Protein AF-A0A1M6L0R0-F1 (afdb_monomer_lite)

Organism: NCBI:txid1121298

Secondary structure (DSSP, 8-state):
-EEEEEE-SS-EE-TTT-PEEPTTSEEEEEEEETTEEEEEEE-HHHHHHHHHHHHHHHH--

Sequence (61 aa):
MKIIVSEFGWRDKCCGCCRDIQGTEKVYMLTNIVGISGSIHLCEECIDEISKSKKLESIKN

Foldseek 3Di:
DDKDKDQAQDFDAQPPPRDIDHSRFIWIWDPDDPPDDDIGTHGPVVVVVVVVVVVVVVVVD

Structure (mmCIF, N/CA/C/O backbone):
data_AF-A0A1M6L0R0-F1
#
_entry.id   AF-A0A1M6L0R0-F1
#
loop_
_atom_site.group_PDB
_atom_site.id
_atom_site.type_symbol
_atom_site.label_atom_id
_atom_site.label_alt_id
_atom_site.label_comp_id
_atom_site.label_asym_id
_atom_site.label_entity_id
_atom_site.label_seq_id
_atom_site.pdbx_PDB_ins_code
_atom_site.Cartn_x
_atom_site.Cartn_y
_atom_site.Cartn_z
_atom_site.occupancy
_atom_site.B_iso_or_equiv
_atom_site.auth_seq_id
_atom_site.auth_comp_id
_atom_site.auth_asym_id
_atom_site.auth_atom_id
_atom_site.pdbx_PDB_model_num
ATOM 1 N N . MET A 1 1 ? -5.226 10.649 -0.721 1.00 62.59 1 MET A N 1
ATOM 2 C CA . MET A 1 1 ? -4.575 9.325 -0.829 1.00 62.59 1 MET A CA 1
ATOM 3 C C . MET A 1 1 ? -5.654 8.261 -0.858 1.00 62.59 1 MET A C 1
ATOM 5 O O . MET A 1 1 ? -6.411 8.175 0.103 1.00 62.59 1 MET A O 1
ATOM 9 N N . LYS A 1 2 ? -5.759 7.503 -1.953 1.00 66.50 2 LYS A N 1
ATOM 10 C CA . LYS A 1 2 ? -6.691 6.375 -2.064 1.00 66.50 2 LYS A CA 1
ATOM 11 C C . LYS A 1 2 ? -5.874 5.085 -2.029 1.00 66.50 2 LYS A C 1
ATOM 13 O O . LYS A 1 2 ? -4.985 4.904 -2.860 1.00 66.50 2 LYS A O 1
ATOM 18 N N . ILE A 1 3 ? -6.154 4.231 -1.047 1.00 67.06 3 ILE A N 1
ATOM 19 C CA . ILE A 1 3 ? -5.556 2.896 -0.944 1.00 67.06 3 ILE A CA 1
ATOM 20 C C . ILE A 1 3 ? -6.493 1.944 -1.683 1.00 67.06 3 ILE A C 1
ATOM 22 O O . ILE A 1 3 ? -7.678 1.877 -1.358 1.00 67.06 3 ILE A O 1
ATOM 26 N N . ILE A 1 4 ? -5.978 1.256 -2.695 1.00 71.81 4 ILE A N 1
ATOM 27 C CA . ILE A 1 4 ? -6.686 0.183 -3.391 1.00 71.81 4 ILE A CA 1
ATOM 28 C C . ILE A 1 4 ? -6.014 -1.122 -2.971 1.00 71.81 4 ILE A C 1
ATOM 30 O O . ILE A 1 4 ? -4.791 -1.234 -3.034 1.00 71.81 4 ILE A O 1
ATOM 34 N N . VAL A 1 5 ? -6.807 -2.083 -2.503 1.00 65.56 5 VAL A N 1
ATOM 35 C CA . VAL A 1 5 ? -6.323 -3.417 -2.135 1.00 65.56 5 VAL A CA 1
ATOM 36 C C . VAL A 1 5 ? -6.624 -4.347 -3.297 1.00 65.56 5 VAL A C 1
ATOM 38 O O . VAL A 1 5 ? -7.783 -4.450 -3.700 1.00 65.56 5 VAL A O 1
ATOM 41 N N . SER A 1 6 ? -5.593 -4.999 -3.826 1.00 65.88 6 SER A N 1
ATOM 42 C CA . SER A 1 6 ? -5.720 -5.939 -4.935 1.00 65.88 6 SER A CA 1
ATOM 43 C C . SER A 1 6 ? -4.889 -7.188 -4.651 1.00 65.88 6 SER A C 1
ATOM 45 O O . SER A 1 6 ? -3.742 -7.104 -4.216 1.00 65.88 6 SER A O 1
ATOM 47 N N . GLU A 1 7 ? -5.459 -8.360 -4.915 1.00 60.50 7 GLU A N 1
ATOM 48 C CA . GLU A 1 7 ? -4.733 -9.632 -4.896 1.00 60.50 7 GLU A CA 1
ATOM 49 C C . GLU A 1 7 ? -4.146 -9.856 -6.294 1.00 60.50 7 GLU A C 1
ATOM 51 O O . GLU A 1 7 ? -4.870 -10.159 -7.243 1.00 60.50 7 GLU A O 1
ATOM 56 N N . PHE A 1 8 ? -2.841 -9.626 -6.453 1.00 58.06 8 PHE A N 1
ATOM 57 C CA . PHE A 1 8 ? -2.155 -9.831 -7.728 1.00 58.06 8 PHE A CA 1
ATOM 58 C C . PHE A 1 8 ? -1.428 -11.179 -7.725 1.00 58.06 8 PHE A C 1
ATOM 60 O O . PHE A 1 8 ? -0.535 -11.408 -6.921 1.00 58.06 8 PHE A O 1
ATOM 67 N N . GLY A 1 9 ? -1.763 -12.049 -8.683 1.00 48.16 9 GLY A N 1
ATOM 68 C CA . GLY A 1 9 ? -1.144 -13.371 -8.870 1.00 48.16 9 GLY A CA 1
ATOM 69 C C . GLY A 1 9 ? 0.269 -13.376 -9.480 1.00 48.16 9 GLY A C 1
ATOM 70 O O . GLY A 1 9 ? 0.674 -14.388 -10.047 1.00 48.16 9 GLY A O 1
ATOM 71 N N . TRP A 1 10 ? 1.003 -12.261 -9.436 1.00 58.69 1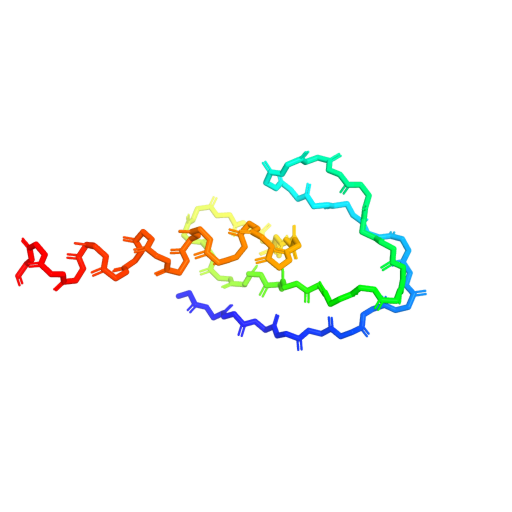0 TRP A N 1
ATOM 72 C CA . TRP A 1 10 ? 2.308 -12.080 -10.094 1.00 58.69 10 TRP A CA 1
ATOM 73 C C . TRP A 1 10 ? 3.337 -11.570 -9.073 1.00 58.69 10 TRP A C 1
ATOM 75 O O . TRP A 1 10 ? 2.957 -10.929 -8.098 1.00 58.69 10 TRP A O 1
ATOM 85 N N . ARG A 1 11 ? 4.634 -11.876 -9.265 1.00 59.19 11 ARG A N 1
ATOM 86 C CA . ARG A 1 11 ? 5.708 -11.375 -8.383 1.00 59.19 11 ARG A CA 1
ATOM 87 C C . ARG A 1 11 ? 5.775 -9.855 -8.502 1.00 59.19 11 ARG A C 1
ATOM 89 O O . ARG A 1 11 ? 6.149 -9.352 -9.559 1.00 59.19 11 ARG A O 1
ATOM 96 N N . ASP A 1 12 ? 5.430 -9.158 -7.431 1.00 72.69 12 ASP A N 1
ATOM 97 C CA . ASP A 1 12 ? 5.582 -7.707 -7.327 1.00 72.69 12 ASP A CA 1
ATOM 98 C C . ASP A 1 12 ? 6.704 -7.383 -6.331 1.00 72.69 12 ASP A C 1
ATOM 100 O O . ASP A 1 12 ? 7.159 -8.263 -5.602 1.00 72.69 12 ASP A O 1
ATOM 104 N N . LYS A 1 13 ? 7.193 -6.142 -6.289 1.00 85.19 13 LYS A N 1
ATOM 105 C CA . LYS A 1 13 ? 8.252 -5.745 -5.347 1.00 85.19 13 LYS A CA 1
ATOM 106 C C . LYS A 1 13 ? 7.753 -4.608 -4.477 1.00 85.19 13 LYS A C 1
ATOM 108 O O . LYS A 1 13 ? 7.390 -3.547 -4.975 1.00 85.19 13 LYS A O 1
ATOM 113 N N . CYS A 1 14 ? 7.778 -4.810 -3.163 1.00 87.56 14 CYS A N 1
ATOM 114 C CA . CYS A 1 14 ? 7.383 -3.779 -2.217 1.00 87.56 14 CYS A CA 1
ATOM 115 C C . CYS A 1 14 ? 8.340 -2.587 -2.317 1.00 87.56 14 CYS A C 1
ATOM 117 O O . CYS A 1 14 ? 9.545 -2.730 -2.111 1.00 87.56 14 CYS A O 1
ATOM 119 N N . CYS A 1 15 ? 7.803 -1.396 -2.575 1.00 85.88 15 CYS A N 1
ATOM 120 C CA . CYS A 1 15 ? 8.596 -0.172 -2.657 1.00 85.88 15 CYS A CA 1
ATOM 121 C C . CYS A 1 15 ? 9.186 0.244 -1.295 1.00 85.88 15 CYS A C 1
ATOM 123 O O . CYS A 1 15 ? 10.279 0.797 -1.248 1.00 85.88 15 CYS A O 1
ATOM 125 N N . GLY A 1 16 ? 8.492 -0.051 -0.187 1.00 84.75 16 GLY A N 1
ATOM 126 C CA . GLY A 1 16 ? 8.893 0.382 1.156 1.00 84.75 16 GLY A CA 1
ATOM 127 C C . GLY A 1 16 ? 10.060 -0.405 1.758 1.00 84.75 16 GLY A C 1
ATOM 128 O O . GLY A 1 16 ? 10.926 0.181 2.398 1.00 84.75 16 GLY A O 1
ATOM 129 N N . CYS A 1 17 ? 10.103 -1.722 1.547 1.00 88.19 17 CYS A N 1
ATOM 130 C CA . CYS A 1 17 ? 11.131 -2.599 2.125 1.00 88.19 17 CYS A CA 1
ATOM 131 C C . CYS A 1 17 ? 11.950 -3.365 1.079 1.00 88.19 17 CYS A C 1
ATOM 133 O O . CYS A 1 17 ? 12.770 -4.206 1.437 1.00 88.19 17 CYS A O 1
ATOM 135 N N . CYS A 1 18 ? 11.739 -3.090 -0.213 1.00 87.19 18 CYS A N 1
ATOM 136 C CA . CYS A 1 18 ? 12.431 -3.733 -1.330 1.00 87.19 18 CYS A CA 1
ATOM 137 C C . CYS A 1 18 ? 12.330 -5.270 -1.349 1.00 87.19 18 CYS A C 1
ATOM 139 O O . CYS A 1 18 ? 13.123 -5.907 -2.046 1.00 87.19 18 CYS A O 1
ATOM 141 N N . ARG A 1 19 ? 11.369 -5.865 -0.627 1.00 87.75 19 ARG A N 1
ATOM 142 C CA . ARG A 1 19 ? 11.123 -7.313 -0.636 1.00 87.75 19 ARG A CA 1
ATOM 143 C C . ARG A 1 19 ? 10.242 -7.719 -1.807 1.00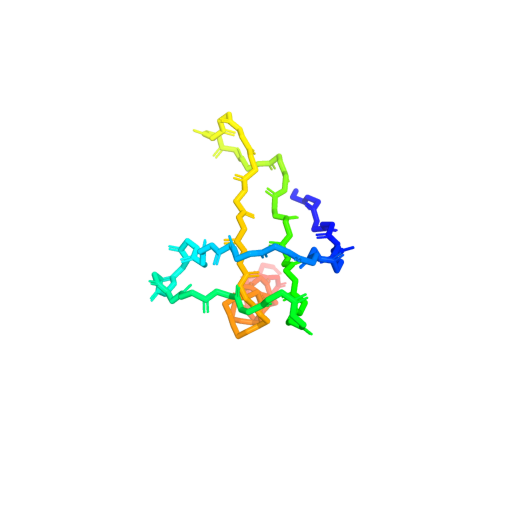 87.75 19 ARG A C 1
ATOM 145 O O . ARG A 1 19 ? 9.332 -6.975 -2.178 1.00 87.75 19 ARG A O 1
ATOM 152 N N . ASP A 1 20 ? 10.492 -8.901 -2.353 1.00 86.19 20 ASP A N 1
ATOM 153 C CA . ASP A 1 20 ? 9.557 -9.546 -3.268 1.00 86.19 20 ASP A CA 1
ATOM 154 C C . ASP A 1 20 ? 8.249 -9.858 -2.531 1.00 86.19 20 ASP A C 1
ATOM 156 O O . ASP A 1 20 ? 8.250 -10.356 -1.403 1.00 86.19 20 ASP A O 1
ATOM 160 N N . ILE A 1 21 ? 7.139 -9.535 -3.182 1.00 83.62 21 ILE A N 1
ATOM 161 C CA . ILE A 1 21 ? 5.787 -9.887 -2.778 1.00 83.62 21 ILE A CA 1
ATOM 162 C C . ILE A 1 21 ? 5.410 -11.126 -3.584 1.00 83.62 21 ILE A C 1
ATOM 164 O O . ILE A 1 21 ? 5.389 -11.108 -4.820 1.00 83.62 21 ILE A O 1
ATOM 168 N N . GLN A 1 22 ? 5.164 -12.233 -2.890 1.00 81.31 22 GLN A N 1
ATOM 169 C CA . GLN A 1 22 ? 4.742 -13.467 -3.537 1.00 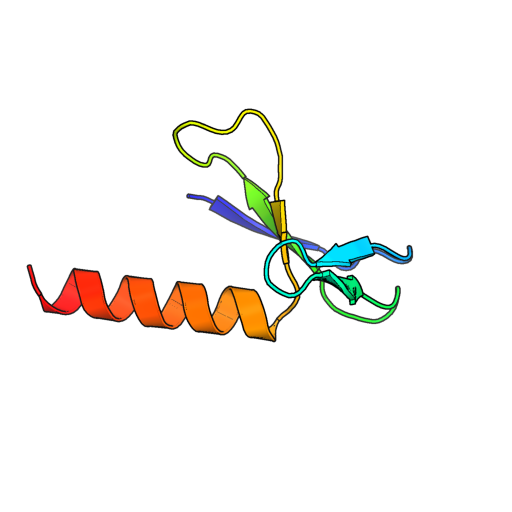81.31 22 GLN A CA 1
ATOM 170 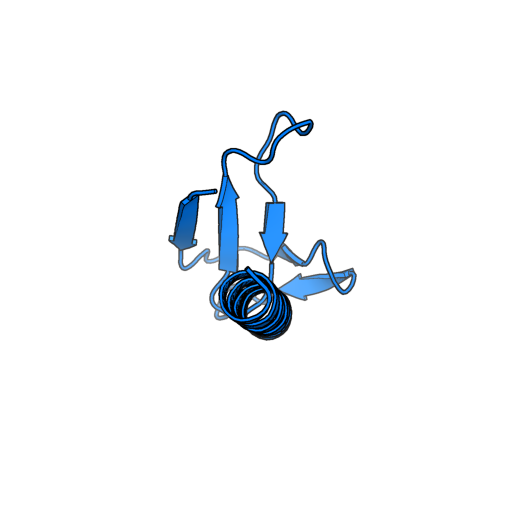C C . GLN A 1 22 ? 3.340 -13.291 -4.129 1.00 81.31 22 GLN A C 1
ATOM 172 O O . GLN A 1 22 ? 2.510 -12.588 -3.569 1.00 81.31 22 GLN A O 1
ATOM 177 N N . GLY A 1 23 ? 3.039 -13.970 -5.240 1.00 74.88 23 GLY A N 1
ATOM 178 C CA . GLY A 1 23 ? 1.740 -13.836 -5.924 1.00 74.88 23 GLY A CA 1
ATOM 179 C C . GLY A 1 23 ? 0.523 -14.317 -5.115 1.00 74.88 23 GLY A C 1
ATOM 180 O O . GLY A 1 23 ? -0.608 -14.196 -5.570 1.00 74.88 23 GLY A O 1
ATOM 181 N N . THR A 1 24 ? 0.738 -14.899 -3.935 1.00 76.25 24 THR A N 1
ATOM 182 C CA . THR A 1 24 ? -0.307 -15.266 -2.967 1.00 76.25 24 THR A CA 1
ATOM 183 C C . THR A 1 24 ? -0.478 -14.231 -1.853 1.00 76.25 24 THR A C 1
ATOM 185 O O . THR A 1 24 ? -1.371 -14.371 -1.023 1.00 76.25 24 THR A O 1
ATOM 188 N N . GLU A 1 25 ? 0.395 -13.226 -1.779 1.00 78.44 25 GLU A N 1
ATOM 189 C CA . GLU A 1 25 ? 0.323 -12.152 -0.794 1.00 78.44 25 GLU A CA 1
ATOM 190 C C . GLU A 1 25 ? -0.553 -11.000 -1.304 1.00 78.44 25 GLU A C 1
ATOM 192 O O . GLU A 1 25 ? -0.613 -10.693 -2.497 1.00 78.44 25 GLU A O 1
ATOM 197 N N . LYS A 1 26 ? -1.223 -10.315 -0.373 1.00 80.50 26 LYS A N 1
ATOM 198 C CA . LYS A 1 26 ? -1.977 -9.098 -0.682 1.00 80.50 26 LYS A CA 1
ATOM 199 C C . LYS A 1 26 ? -1.015 -7.965 -1.025 1.00 80.50 26 LYS A C 1
ATOM 201 O O . LYS A 1 26 ? -0.101 -7.665 -0.254 1.00 80.50 26 LYS A O 1
ATOM 206 N N . VAL A 1 27 ? -1.275 -7.285 -2.139 1.00 83.50 27 VAL A N 1
ATOM 207 C CA . VAL A 1 27 ? -0.537 -6.088 -2.544 1.00 83.50 27 VAL A CA 1
ATOM 208 C C . VAL A 1 27 ? -1.428 -4.868 -2.335 1.00 83.50 27 VAL A C 1
ATOM 210 O O . VAL A 1 27 ? -2.581 -4.807 -2.768 1.00 83.50 27 VAL A O 1
ATOM 213 N N . TYR A 1 28 ? -0.873 -3.860 -1.676 1.00 83.94 28 TYR A N 1
ATOM 214 C CA . TYR A 1 28 ? -1.544 -2.595 -1.425 1.00 83.94 28 TYR A CA 1
ATOM 215 C C . TYR A 1 28 ? -1.030 -1.564 -2.409 1.00 83.94 28 TYR A C 1
ATOM 217 O O . TYR A 1 28 ? 0.158 -1.242 -2.429 1.00 83.94 28 TYR A O 1
ATOM 225 N N . MET A 1 29 ? -1.936 -1.032 -3.222 1.00 82.94 29 MET A N 1
ATOM 226 C CA . MET A 1 29 ? -1.610 -0.025 -4.212 1.00 82.94 29 MET A CA 1
ATOM 227 C C . MET A 1 29 ? -2.020 1.354 -3.709 1.00 82.94 29 MET A C 1
ATOM 229 O O . MET A 1 29 ? -3.203 1.674 -3.547 1.00 82.94 29 MET A O 1
ATOM 233 N N . LEU A 1 30 ? -1.021 2.197 -3.483 1.00 81.19 30 LEU A N 1
ATOM 234 C CA . LEU A 1 30 ? -1.224 3.610 -3.223 1.00 81.19 30 LEU A CA 1
ATOM 235 C C . LEU A 1 30 ? -1.342 4.340 -4.551 1.00 81.19 30 LEU A C 1
ATOM 237 O O . LEU A 1 30 ? -0.420 4.339 -5.364 1.00 81.19 30 LEU A O 1
ATOM 241 N N . THR A 1 31 ? -2.487 4.986 -4.748 1.00 73.12 31 THR A N 1
ATOM 242 C CA . THR A 1 31 ? -2.727 5.861 -5.895 1.00 73.12 31 THR A CA 1
ATOM 243 C C . THR A 1 31 ? -2.928 7.292 -5.419 1.00 73.12 31 THR A C 1
ATOM 245 O O . THR A 1 31 ? -3.442 7.537 -4.317 1.00 73.12 31 THR A O 1
ATOM 248 N N . ASN A 1 32 ? -2.553 8.246 -6.277 1.00 68.44 32 ASN A N 1
ATOM 249 C CA . ASN A 1 32 ? -2.761 9.673 -6.041 1.00 68.44 32 ASN A CA 1
ATOM 250 C C . ASN A 1 32 ? -1.928 10.189 -4.848 1.00 68.44 32 ASN A C 1
ATOM 252 O O . ASN A 1 32 ? -2.453 10.644 -3.823 1.00 68.44 32 ASN A O 1
ATOM 256 N N . ILE A 1 33 ? -0.608 10.026 -4.976 1.00 69.06 33 ILE A N 1
ATOM 257 C CA . ILE A 1 33 ? 0.401 10.544 -4.052 1.00 69.06 33 ILE A CA 1
ATOM 258 C C . ILE A 1 33 ? 0.866 11.892 -4.602 1.00 69.06 33 ILE A C 1
ATOM 260 O O . ILE A 1 33 ? 1.300 11.984 -5.748 1.00 69.06 33 ILE A O 1
ATOM 264 N N . VAL A 1 34 ? 0.753 12.946 -3.794 1.00 71.19 34 VAL A N 1
ATOM 265 C CA . VAL A 1 34 ? 1.170 14.296 -4.192 1.00 71.19 34 VAL A CA 1
ATOM 266 C C . VAL A 1 34 ? 2.657 14.271 -4.550 1.00 71.19 34 VAL A C 1
ATOM 268 O O . VAL A 1 34 ? 3.479 13.855 -3.740 1.00 71.19 34 VAL A O 1
ATOM 271 N N . GLY A 1 35 ? 2.989 14.692 -5.772 1.00 70.00 35 GLY A N 1
ATOM 272 C CA . GLY A 1 35 ? 4.367 14.722 -6.271 1.00 70.00 35 GLY A CA 1
ATOM 273 C C . GLY A 1 35 ? 4.852 13.444 -6.963 1.00 70.00 35 GLY A C 1
ATOM 274 O O . GLY A 1 35 ? 5.973 13.438 -7.461 1.00 70.00 35 GLY A O 1
ATOM 275 N N . ILE A 1 36 ? 4.033 12.388 -7.058 1.00 70.25 36 ILE A N 1
ATOM 276 C CA . ILE A 1 36 ? 4.379 11.164 -7.797 1.00 70.25 36 ILE A CA 1
ATOM 277 C C . ILE A 1 36 ? 3.306 10.883 -8.849 1.00 70.25 36 ILE A C 1
ATOM 279 O O . ILE A 1 36 ? 2.135 10.680 -8.532 1.00 70.25 36 ILE A O 1
ATOM 283 N N . SER A 1 37 ? 3.721 10.828 -10.116 1.00 69.25 37 SER A N 1
ATOM 284 C CA . SER A 1 37 ? 2.883 10.290 -11.190 1.00 69.25 37 SER A CA 1
ATOM 285 C C . SER A 1 37 ? 3.063 8.776 -11.244 1.00 69.25 37 SER A C 1
ATOM 287 O O . SER A 1 37 ? 4.067 8.295 -11.760 1.00 69.25 37 SER A O 1
ATOM 289 N N . GLY A 1 38 ? 2.118 8.025 -10.674 1.00 74.12 38 GLY A N 1
ATOM 290 C CA . GLY A 1 38 ? 2.135 6.561 -10.705 1.00 74.12 38 GLY A CA 1
ATOM 291 C C . GLY A 1 38 ? 1.399 5.905 -9.539 1.00 74.12 38 GLY A C 1
ATOM 292 O O . GLY A 1 38 ? 0.756 6.571 -8.721 1.00 74.12 38 GLY A O 1
ATOM 293 N N . SER A 1 39 ? 1.500 4.580 -9.481 1.00 77.44 39 SER A N 1
ATOM 294 C CA . SER A 1 39 ? 1.098 3.760 -8.342 1.00 77.44 39 SER A CA 1
ATOM 295 C C . SER A 1 39 ? 2.326 3.272 -7.576 1.00 77.44 39 SER A C 1
ATOM 297 O O . SER A 1 39 ? 3.365 2.988 -8.167 1.00 77.44 39 SER A O 1
ATOM 299 N N . ILE A 1 40 ? 2.202 3.166 -6.253 1.00 82.25 40 ILE A N 1
ATOM 300 C CA . ILE A 1 40 ? 3.205 2.512 -5.405 1.00 82.25 40 ILE A CA 1
ATOM 301 C C . ILE A 1 40 ? 2.610 1.217 -4.871 1.00 82.25 40 ILE A C 1
ATOM 303 O O . ILE A 1 40 ? 1.536 1.243 -4.269 1.00 82.25 40 ILE A O 1
ATOM 307 N N . HIS A 1 41 ? 3.321 0.108 -5.061 1.00 85.12 41 HIS A N 1
ATOM 308 C CA . HIS A 1 41 ? 2.965 -1.190 -4.495 1.00 85.12 41 HIS A CA 1
ATOM 309 C C . HIS A 1 41 ? 3.688 -1.420 -3.169 1.00 85.12 41 HIS A C 1
ATOM 311 O O . HIS A 1 41 ? 4.901 -1.221 -3.051 1.00 85.12 41 HIS A O 1
ATOM 317 N N . LEU A 1 42 ? 2.930 -1.836 -2.159 1.00 86.56 42 LEU A N 1
ATOM 318 C CA . LEU A 1 42 ? 3.409 -2.109 -0.812 1.00 86.56 42 LEU A CA 1
ATOM 319 C C . LEU A 1 42 ? 2.888 -3.454 -0.315 1.00 86.56 42 LEU A C 1
ATOM 321 O O . LEU A 1 42 ? 1.777 -3.867 -0.647 1.00 86.56 42 LEU A O 1
ATOM 325 N N . CYS A 1 43 ? 3.682 -4.109 0.526 1.00 88.38 43 CYS A N 1
ATOM 326 C CA . CYS A 1 43 ? 3.231 -5.249 1.311 1.00 88.38 43 CYS A CA 1
ATOM 327 C C . CYS A 1 43 ? 2.388 -4.794 2.516 1.00 88.38 43 CYS A C 1
ATOM 329 O O . CYS A 1 43 ? 2.389 -3.614 2.883 1.00 88.38 43 CYS A O 1
ATOM 331 N N . GLU A 1 44 ? 1.706 -5.749 3.154 1.00 85.12 44 GLU A N 1
ATOM 332 C CA . GLU A 1 44 ? 0.832 -5.505 4.311 1.00 85.12 44 GLU A CA 1
ATOM 333 C C . GLU A 1 44 ? 1.555 -4.784 5.464 1.00 85.12 44 GLU A C 1
ATOM 335 O O . GLU A 1 44 ? 1.051 -3.809 6.014 1.00 85.12 44 GLU A O 1
ATOM 340 N N . GLU A 1 45 ? 2.787 -5.185 5.772 1.00 87.19 45 GLU A N 1
ATOM 341 C CA . GLU A 1 45 ? 3.573 -4.561 6.845 1.00 87.19 45 GLU A CA 1
ATOM 342 C C . GLU A 1 45 ? 3.857 -3.075 6.578 1.00 87.19 45 GLU A C 1
ATOM 344 O O . GLU A 1 45 ? 3.704 -2.233 7.460 1.00 87.19 45 GLU A O 1
ATOM 349 N N . CYS A 1 46 ? 4.230 -2.720 5.343 1.00 86.44 46 CYS A N 1
ATOM 350 C CA . CYS A 1 46 ? 4.538 -1.333 5.003 1.00 86.44 46 CYS A CA 1
ATOM 351 C C . CYS A 1 46 ? 3.287 -0.449 4.987 1.00 86.44 46 CYS A C 1
ATOM 353 O O . CYS A 1 46 ? 3.368 0.722 5.361 1.00 86.44 46 CYS A O 1
ATOM 355 N N . ILE A 1 47 ? 2.130 -0.971 4.560 1.00 84.06 47 ILE A N 1
ATOM 356 C CA . ILE A 1 47 ? 0.887 -0.191 4.604 1.00 84.06 47 ILE A CA 1
ATOM 357 C C . ILE A 1 47 ? 0.389 -0.008 6.043 1.00 84.06 47 ILE A C 1
ATOM 359 O O . ILE A 1 47 ? -0.155 1.052 6.360 1.00 84.06 47 ILE A O 1
ATOM 363 N N . ASP A 1 48 ? 0.605 -0.993 6.919 1.00 85.94 48 ASP A N 1
ATOM 364 C CA . ASP A 1 48 ? 0.226 -0.916 8.330 1.00 85.94 48 ASP A CA 1
ATOM 365 C C . ASP A 1 48 ? 1.010 0.187 9.056 1.00 85.94 48 ASP A C 1
ATOM 367 O O . ASP A 1 48 ? 0.420 1.024 9.744 1.00 85.94 48 ASP A O 1
ATOM 371 N N . GLU A 1 49 ? 2.316 0.292 8.799 1.00 83.94 49 GLU A N 1
ATOM 372 C CA . GLU A 1 49 ? 3.151 1.380 9.324 1.00 83.94 49 GLU A CA 1
ATOM 373 C C . GLU A 1 49 ? 2.678 2.762 8.838 1.00 83.94 49 GLU A C 1
ATOM 375 O O . GLU A 1 49 ? 2.507 3.681 9.643 1.00 83.94 49 GLU A O 1
ATOM 380 N N . ILE A 1 50 ? 2.354 2.914 7.547 1.00 79.81 50 ILE A N 1
ATOM 381 C CA . ILE A 1 50 ? 1.807 4.175 7.005 1.00 79.81 50 ILE A CA 1
ATOM 382 C C . ILE A 1 50 ? 0.452 4.514 7.647 1.00 79.81 50 ILE A C 1
ATOM 384 O O . ILE A 1 50 ? 0.167 5.680 7.946 1.00 79.81 50 ILE A O 1
ATOM 388 N N . SER A 1 51 ? -0.395 3.505 7.864 1.00 77.44 51 SER A N 1
ATOM 389 C CA . SER A 1 51 ? -1.699 3.653 8.516 1.00 77.44 51 SER A CA 1
ATOM 390 C C . SER A 1 51 ? -1.551 4.150 9.960 1.00 77.44 51 SER A C 1
ATOM 392 O O . SER A 1 51 ? -2.237 5.095 10.370 1.00 77.44 51 SER A O 1
ATOM 394 N N . LYS A 1 52 ? -0.595 3.592 10.715 1.00 77.75 52 LYS A N 1
ATOM 395 C CA . LYS A 1 52 ? -0.251 4.050 12.070 1.00 77.75 52 LYS A CA 1
ATOM 396 C C . LYS A 1 52 ? 0.274 5.484 12.074 1.00 77.75 52 LYS A C 1
ATOM 398 O O . LYS A 1 52 ? -0.194 6.289 12.881 1.00 77.75 52 LYS A O 1
ATOM 403 N N . SER A 1 53 ? 1.184 5.835 11.163 1.00 71.31 53 SER A N 1
ATOM 404 C CA . SER A 1 53 ? 1.721 7.200 11.072 1.00 71.31 53 SER A CA 1
ATOM 405 C C . SER A 1 53 ? 0.630 8.236 10.784 1.00 71.31 53 SER A C 1
ATOM 407 O O . SER A 1 53 ? 0.610 9.289 11.417 1.00 71.31 53 SER A O 1
ATOM 409 N N . LYS A 1 54 ? -0.340 7.924 9.912 1.00 64.50 54 LYS A N 1
ATOM 410 C CA . LYS A 1 54 ? -1.489 8.810 9.642 1.00 64.50 54 LYS A CA 1
ATOM 411 C C . LYS A 1 54 ? -2.387 9.024 10.856 1.00 64.50 54 LYS A C 1
ATOM 413 O O . LYS A 1 54 ? -2.841 10.143 11.081 1.00 64.50 54 LYS A O 1
ATOM 418 N N . LYS A 1 55 ? -2.634 7.977 11.649 1.00 59.34 55 LYS A N 1
ATOM 419 C CA . LYS A 1 55 ? -3.376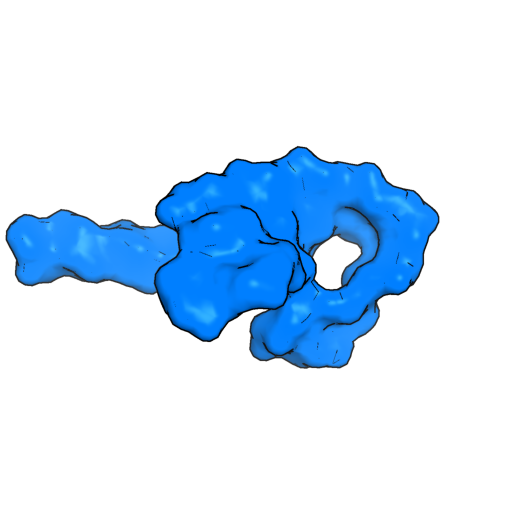 8.113 12.913 1.00 59.34 55 LYS A CA 1
ATOM 420 C C . LYS A 1 55 ? -2.667 9.056 13.884 1.00 59.34 55 LYS A C 1
ATOM 422 O O . LYS A 1 55 ? -3.338 9.810 14.575 1.00 59.34 55 LYS A O 1
ATOM 427 N N . LEU A 1 56 ? -1.335 9.039 13.915 1.00 49.22 56 LEU A N 1
ATOM 428 C CA . LEU A 1 56 ? -0.551 9.886 14.812 1.00 49.22 56 LEU A CA 1
ATOM 429 C C . LEU A 1 56 ? -0.612 11.376 14.431 1.00 49.22 56 LEU A C 1
ATOM 431 O O . LEU A 1 56 ? -0.666 12.223 15.320 1.00 49.22 56 LEU A O 1
ATOM 435 N N . GLU A 1 57 ? -0.642 11.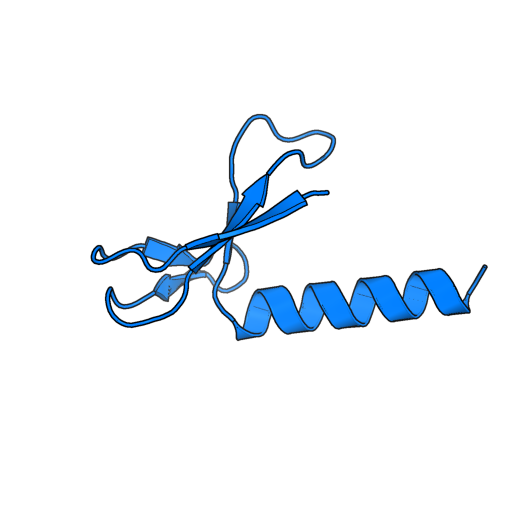703 13.136 1.00 52.56 57 GLU A N 1
ATOM 436 C CA . GLU A 1 57 ? -0.809 13.091 12.676 1.00 52.56 57 GLU A CA 1
ATOM 437 C C . GLU A 1 57 ? -2.216 13.636 12.949 1.00 52.56 57 GLU A C 1
ATOM 439 O O . GLU A 1 57 ? -2.349 14.783 13.361 1.00 52.56 57 GLU A O 1
ATOM 444 N N . SER A 1 58 ? -3.265 12.814 12.822 1.00 49.16 58 SER A N 1
ATOM 445 C CA . SER A 1 58 ? -4.635 13.233 13.165 1.00 49.16 58 SER A CA 1
ATOM 446 C C . SER A 1 58 ? -4.878 13.444 14.663 1.00 49.16 58 SER A C 1
ATOM 448 O O . SER A 1 58 ? -5.852 14.094 15.014 1.00 49.16 58 SER A O 1
ATOM 450 N N . ILE A 1 59 ? -4.033 12.903 15.546 1.00 51.47 59 ILE A N 1
ATOM 451 C CA . ILE A 1 59 ? -4.131 13.120 17.003 1.00 51.47 59 ILE A CA 1
ATOM 452 C C . ILE A 1 59 ? -3.374 14.389 17.430 1.00 51.47 59 ILE A C 1
ATOM 454 O O . ILE A 1 59 ? -3.635 14.939 18.497 1.00 51.47 59 ILE A O 1
ATOM 458 N N . LYS A 1 60 ? -2.424 14.862 16.615 1.00 49.16 60 LYS A N 1
ATOM 459 C CA . LYS A 1 60 ? -1.594 16.037 16.917 1.00 49.16 60 LYS A CA 1
ATOM 460 C C . LYS A 1 60 ? -2.182 17.365 16.426 1.00 49.16 60 LYS A C 1
ATOM 462 O O . LYS A 1 60 ? -1.523 18.387 16.612 1.00 49.16 60 LYS A O 1
ATOM 467 N N . ASN A 1 61 ? -3.371 17.358 15.823 1.00 42.09 61 ASN A N 1
ATOM 468 C CA . ASN A 1 61 ? -4.018 18.547 15.266 1.00 42.09 61 ASN A CA 1
ATOM 469 C C . ASN A 1 61 ? -5.383 18.825 15.892 1.00 42.09 61 ASN A C 1
ATOM 471 O O . ASN A 1 61 ? -6.076 17.855 16.262 1.00 42.09 61 ASN A O 1
#

pLDDT: mean 73.4, std 12.42, range [42.09, 88.38]

Radius of gyration: 12.36 Å; chains: 1; bounding box: 19×34×28 Å